Protein AF-A0AA35LH01-F1 (afdb_monomer_lite)

Secondary structure (DSSP, 8-state):
-HHHHHHHHHHHHHHHH-S--EEEEEEEETTEEEEEEES--SEEEEEEETTEEEEEEHHHHHHHHHHHHHHHHHHHHHHHHHHHHHHHHHHHHHHHHH---TTS--TTTTHHHHTTTS--SS-------GGGS-----------

Organism: NCBI:txid74358

pLDDT: mean 72.99, std 21.39, range [31.81, 96.0]

Sequence (144 aa):
MAQYLQLKNIIERLQETGSQELTTQVDLGCNFYVNAEVPDASTIFVALGYGFFVELTLPEALAFIEKKNKLLTELSEALTKDSAKIKANIRMVLEVMMGVPCSKQTDSYWAGIQQGNEESSRKLQPAFPWSAAYGVGSMFTSGA

Radius of gyration: 28.23 Å; chains: 1; bounding box: 53×28×93 Å

Foldseek 3Di:
DVVLVVVLVVLVVDVVVPFAWDWDWDDPDPRDTDTDIDHGPQWDWDDPDPPDTDIDGSVVSVVVSVVVVVVVVVVVVVVVVVVVVVVVVVVVVCCVPVVDDPPDDDDPPVVCVVVPPPDPDDDDDPPDPPVPPDCDDDPDDDDD

InterPro domains:
  IPR003994 Ubiquitously expressed transcript protein UXT [PR01502] (4-16)
  IPR003994 Ubiquitously expressed transcript protein UXT [PR01502] (20-33)
  IPR003994 Ubiquitously expressed transcript protein UXT [PR01502] (60-70)
  IPR003994 Ubiquitously expressed transcript protein UXT [PR01502] (80-91)
  IPR004127 Prefoldin alpha-like [PF02996] (4-97)
  IPR009053 Prefoldin [G3DSA:1.10.287.370] (1-108)

Structure (mmCIF, N/CA/C/O backbone):
data_AF-A0AA35LH01-F1
#
_entry.id   AF-A0AA35LH01-F1
#
loop_
_atom_site.group_PDB
_atom_site.id
_atom_site.type_symbol
_atom_site.label_atom_id
_atom_site.label_alt_id
_atom_site.label_comp_id
_atom_site.label_asym_id
_atom_site.label_entity_id
_atom_site.label_seq_id
_atom_site.pdbx_PDB_ins_code
_atom_site.Cartn_x
_atom_site.Cartn_y
_atom_site.Cartn_z
_atom_site.occupancy
_atom_site.B_iso_or_equiv
_atom_site.auth_seq_id
_atom_site.auth_comp_id
_atom_site.auth_asym_id
_atom_site.auth_atom_id
_atom_site.pdbx_PDB_model_num
ATOM 1 N N . MET A 1 1 ? 2.233 1.726 -4.332 1.00 66.69 1 MET A N 1
ATOM 2 C CA . MET A 1 1 ? 2.709 2.369 -3.084 1.00 66.69 1 MET A CA 1
ATOM 3 C C . MET A 1 1 ? 1.689 3.321 -2.465 1.00 66.69 1 MET A C 1
ATOM 5 O O . MET A 1 1 ? 1.422 3.177 -1.282 1.00 66.69 1 MET A O 1
ATOM 9 N N . ALA A 1 2 ? 1.076 4.241 -3.225 1.00 81.44 2 ALA A N 1
ATOM 10 C CA . ALA A 1 2 ? 0.166 5.263 -2.677 1.00 81.44 2 ALA A CA 1
ATOM 11 C C . ALA A 1 2 ? -1.001 4.715 -1.824 1.00 81.44 2 ALA A C 1
ATOM 13 O O . ALA A 1 2 ? -1.248 5.227 -0.739 1.00 81.44 2 ALA A O 1
ATOM 14 N N . GLN A 1 3 ? -1.651 3.632 -2.261 1.00 85.44 3 GLN A N 1
ATOM 15 C CA . GLN A 1 3 ? -2.786 3.027 -1.543 1.00 85.44 3 GLN A CA 1
ATOM 16 C C . GLN A 1 3 ? -2.409 2.511 -0.142 1.00 85.44 3 GLN A C 1
ATOM 18 O O . GLN A 1 3 ? -3.142 2.718 0.819 1.00 85.44 3 GLN A O 1
ATOM 23 N N . TYR A 1 4 ? -1.231 1.894 0.002 1.00 87.06 4 TYR A N 1
ATOM 24 C CA . TYR A 1 4 ? -0.743 1.406 1.297 1.00 87.06 4 TYR A CA 1
ATOM 25 C C . TYR A 1 4 ? -0.368 2.549 2.253 1.00 87.06 4 TYR A C 1
ATOM 27 O O . TYR A 1 4 ? -0.526 2.412 3.462 1.00 87.06 4 TYR A O 1
ATOM 35 N N . LEU A 1 5 ? 0.101 3.686 1.723 1.00 88.56 5 LEU A N 1
ATOM 36 C CA . LEU A 1 5 ? 0.361 4.892 2.519 1.00 88.56 5 LEU A CA 1
ATOM 37 C C . LEU A 1 5 ? -0.937 5.549 2.992 1.00 88.56 5 LEU A C 1
ATOM 39 O O . LEU A 1 5 ? -1.032 5.953 4.146 1.00 88.56 5 LEU A O 1
ATOM 43 N N . GLN A 1 6 ? -1.947 5.616 2.122 1.00 89.62 6 GLN A N 1
ATOM 44 C CA . GLN A 1 6 ? -3.282 6.082 2.499 1.00 89.62 6 GLN A CA 1
ATOM 45 C C . GLN A 1 6 ? -3.860 5.216 3.619 1.00 89.62 6 GLN A C 1
ATOM 47 O O . GLN A 1 6 ? -4.312 5.754 4.625 1.00 89.62 6 GLN A O 1
ATOM 52 N N . LEU A 1 7 ? -3.767 3.889 3.486 1.00 89.50 7 LEU A N 1
ATOM 53 C CA . LEU A 1 7 ? -4.215 2.954 4.514 1.00 89.50 7 LEU A CA 1
ATOM 54 C C . LEU A 1 7 ? -3.486 3.176 5.847 1.00 89.50 7 LEU A C 1
ATOM 56 O O . LEU A 1 7 ? -4.134 3.250 6.885 1.00 89.50 7 LEU A O 1
ATOM 60 N N . LYS A 1 8 ? -2.159 3.346 5.823 1.00 90.56 8 LYS A N 1
ATOM 61 C CA . LYS A 1 8 ? -1.369 3.638 7.027 1.00 90.56 8 LYS A CA 1
ATOM 62 C C . LYS A 1 8 ? -1.843 4.916 7.729 1.00 90.56 8 LYS A C 1
ATOM 64 O O . LYS A 1 8 ? -2.104 4.878 8.925 1.00 90.56 8 LYS A O 1
ATOM 69 N N . ASN A 1 9 ? -2.028 6.004 6.981 1.00 91.19 9 ASN A N 1
ATOM 70 C CA . ASN A 1 9 ? -2.514 7.271 7.536 1.00 91.19 9 ASN A CA 1
ATOM 71 C C . ASN A 1 9 ? -3.914 7.139 8.154 1.00 91.19 9 ASN A C 1
ATOM 73 O O . ASN A 1 9 ? -4.212 7.788 9.152 1.00 91.19 9 ASN A O 1
ATOM 77 N N . ILE A 1 10 ? -4.790 6.324 7.557 1.00 89.12 10 ILE A N 1
ATOM 78 C CA . ILE A 1 10 ? -6.128 6.063 8.102 1.00 89.12 10 ILE A CA 1
ATOM 79 C C . ILE A 1 10 ? -6.023 5.287 9.420 1.00 89.12 10 ILE A C 1
ATOM 81 O O . ILE A 1 10 ? -6.684 5.656 10.384 1.00 89.12 10 ILE A O 1
ATOM 85 N N . ILE A 1 11 ? -5.170 4.261 9.485 1.00 89.44 11 ILE A N 1
ATOM 86 C CA . ILE A 1 11 ? -4.961 3.450 10.696 1.00 89.44 11 ILE A CA 1
ATOM 87 C C . ILE A 1 11 ? -4.379 4.288 11.839 1.00 89.44 11 ILE A C 1
ATOM 89 O O . ILE A 1 11 ? -4.829 4.157 12.972 1.00 89.44 11 ILE A O 1
ATOM 93 N N . GLU A 1 12 ? -3.406 5.155 11.554 1.00 89.06 12 GLU A N 1
ATOM 94 C CA . GLU A 1 12 ? -2.814 6.054 12.556 1.00 89.06 12 GLU A CA 1
ATOM 95 C C . GLU A 1 12 ? -3.865 7.010 13.131 1.00 89.06 12 GLU A C 1
ATOM 97 O O . GLU A 1 12 ? -4.008 7.111 14.347 1.00 89.06 12 GLU A O 1
ATOM 102 N N . ARG A 1 13 ? -4.692 7.616 12.268 1.00 86.81 13 ARG A N 1
ATOM 103 C CA . ARG A 1 13 ? -5.816 8.458 12.708 1.00 86.81 13 ARG A CA 1
ATOM 104 C C . ARG A 1 13 ? -6.818 7.689 13.560 1.00 86.81 13 ARG A C 1
ATOM 106 O O . ARG A 1 13 ? -7.318 8.230 14.537 1.00 86.81 13 ARG A O 1
ATOM 113 N N . LEU A 1 14 ? -7.090 6.436 13.202 1.00 85.31 14 LEU A N 1
ATOM 114 C CA . LEU A 1 14 ? -8.030 5.588 13.926 1.00 85.31 14 LEU A CA 1
ATOM 115 C C . LEU A 1 14 ? -7.506 5.194 15.316 1.00 85.31 14 LEU A C 1
ATOM 117 O O . LEU A 1 14 ? -8.280 5.122 16.268 1.00 85.31 14 LEU A O 1
ATOM 121 N N . GLN A 1 15 ? -6.190 4.990 15.452 1.00 83.44 15 GLN A N 1
ATOM 122 C CA . GLN A 1 15 ? -5.549 4.792 16.755 1.00 83.44 15 GLN A CA 1
ATOM 123 C C . GLN A 1 15 ? -5.649 6.038 17.642 1.00 83.44 15 GLN A C 1
ATOM 125 O O . GLN A 1 15 ? -5.880 5.905 18.842 1.00 83.44 15 GLN A O 1
ATOM 130 N N . GLU A 1 16 ? -5.494 7.235 17.069 1.00 81.00 16 GLU A N 1
ATOM 131 C CA . GLU A 1 16 ? -5.564 8.507 17.801 1.00 81.00 16 GLU A CA 1
ATOM 132 C C . GLU A 1 16 ? -6.979 8.836 18.295 1.00 81.00 16 GLU A C 1
ATOM 134 O O . GLU A 1 16 ? -7.139 9.348 19.402 1.00 81.00 16 GLU A O 1
ATOM 139 N N . THR A 1 17 ? -8.011 8.534 17.501 1.00 72.62 17 THR A N 1
ATOM 140 C CA . THR A 1 17 ? -9.413 8.805 17.863 1.00 72.62 17 THR A CA 1
ATOM 141 C C . THR A 1 17 ? -9.980 7.832 18.898 1.00 72.62 17 THR A C 1
ATOM 143 O O . THR A 1 17 ? -10.999 8.131 19.517 1.00 72.62 17 THR A O 1
ATOM 146 N N . GLY A 1 18 ? -9.315 6.696 19.132 1.00 64.81 18 GLY A N 1
ATOM 147 C CA . GLY A 1 18 ? -9.802 5.644 20.023 1.00 64.81 18 GLY A CA 1
ATOM 148 C C . GLY A 1 18 ? -11.023 4.900 19.467 1.00 64.81 18 GLY A C 1
ATOM 149 O O . GLY A 1 18 ? -11.640 5.313 18.489 1.00 64.81 18 GLY A O 1
ATOM 150 N N . SER A 1 19 ? -11.358 3.768 20.097 1.00 61.88 19 SER A N 1
ATOM 151 C CA . SER A 1 19 ? -12.478 2.875 19.744 1.00 61.88 19 SER A CA 1
ATOM 152 C C . SER A 1 19 ? -13.847 3.500 20.067 1.00 61.88 19 SER A C 1
ATOM 154 O O . SER A 1 19 ? -14.575 3.020 20.937 1.00 61.88 19 SER A O 1
ATOM 156 N N . GLN A 1 20 ? -14.182 4.610 19.418 1.00 65.25 20 GLN A N 1
ATOM 157 C CA . GLN A 1 20 ? -15.506 5.226 19.475 1.00 65.25 20 GLN A CA 1
ATOM 158 C C . GLN A 1 20 ? -16.259 5.015 18.165 1.00 65.25 20 GLN A C 1
ATOM 160 O O . GLN A 1 20 ? -15.653 4.814 17.113 1.00 65.25 20 GLN A O 1
ATOM 165 N N . GLU A 1 21 ? -17.587 5.065 18.266 1.00 72.12 21 GLU A N 1
ATOM 166 C CA . GLU A 1 21 ? -18.516 4.947 17.144 1.00 72.12 21 GLU A CA 1
ATOM 167 C C . GLU A 1 21 ? -18.105 5.899 16.011 1.00 72.12 21 GLU A C 1
ATOM 169 O O . GLU A 1 21 ? -18.053 7.122 16.174 1.00 72.12 21 GLU A O 1
ATOM 174 N N . LEU A 1 22 ? -17.770 5.327 14.854 1.00 79.00 22 LEU A N 1
ATOM 175 C CA . LEU A 1 22 ? -17.261 6.067 13.707 1.00 79.00 22 LEU A CA 1
ATOM 176 C C . LEU A 1 22 ? -18.366 6.181 12.658 1.00 79.00 22 LEU A C 1
ATOM 178 O O . LEU A 1 22 ? -18.761 5.196 12.034 1.00 79.00 22 LEU A O 1
ATOM 182 N N . THR A 1 23 ? -18.843 7.400 12.422 1.00 83.06 23 THR A N 1
ATOM 183 C CA . THR A 1 23 ? -19.740 7.683 11.296 1.00 83.06 23 THR A CA 1
ATOM 184 C C . THR A 1 23 ? -18.902 7.982 10.055 1.00 83.06 23 THR A C 1
ATOM 186 O O . THR A 1 23 ? -18.080 8.898 10.036 1.00 83.06 23 THR A O 1
ATOM 189 N N . THR A 1 24 ? -19.062 7.170 9.013 1.00 85.62 24 THR A N 1
ATOM 190 C CA . THR A 1 24 ? -18.296 7.280 7.767 1.00 85.62 24 THR A CA 1
ATOM 191 C C . THR A 1 24 ? -19.206 7.243 6.562 1.00 85.62 24 THR A C 1
ATOM 193 O O . THR A 1 24 ? -20.202 6.531 6.527 1.00 85.62 24 THR A O 1
ATOM 196 N N . GLN A 1 25 ? -18.830 7.991 5.533 1.00 88.44 25 GLN A N 1
ATOM 197 C CA . GLN A 1 25 ? -19.504 7.936 4.252 1.00 88.44 25 GLN A CA 1
ATOM 198 C C . GLN A 1 25 ? -18.738 6.988 3.323 1.00 88.44 25 GLN A C 1
ATOM 200 O O . GLN A 1 25 ? -17.584 7.243 2.980 1.00 88.44 25 GLN A O 1
ATOM 205 N N . VAL A 1 26 ? -19.379 5.889 2.930 1.00 89.12 26 VAL A N 1
ATOM 206 C CA . VAL A 1 26 ? -18.795 4.835 2.093 1.00 89.12 26 VAL A CA 1
ATOM 207 C C . VAL A 1 26 ? -19.348 4.942 0.675 1.00 89.12 26 VAL A C 1
ATOM 209 O O . VAL A 1 26 ? -20.556 5.070 0.484 1.00 89.12 26 VAL A O 1
ATOM 212 N N . ASP A 1 27 ? -18.464 4.891 -0.320 1.00 92.75 27 ASP A N 1
ATOM 213 C CA . ASP A 1 27 ? -18.836 4.837 -1.737 1.00 92.75 27 ASP A CA 1
ATOM 214 C C . ASP A 1 27 ? -19.168 3.392 -2.136 1.00 92.75 27 ASP A C 1
ATOM 216 O O . ASP A 1 27 ? -18.341 2.492 -1.972 1.00 92.75 27 ASP A O 1
ATOM 220 N N . LEU A 1 28 ? -20.374 3.165 -2.656 1.00 91.94 28 LEU A N 1
ATOM 221 C CA . LEU A 1 28 ? -20.819 1.866 -3.170 1.00 91.94 28 LEU A CA 1
ATOM 222 C C . LEU A 1 28 ? -20.590 1.720 -4.686 1.00 91.94 28 LEU A C 1
ATOM 224 O O . LEU A 1 28 ? -20.811 0.638 -5.231 1.00 91.94 28 LEU A O 1
ATOM 228 N N . GLY A 1 29 ? -20.146 2.780 -5.368 1.00 91.25 29 GLY A N 1
ATOM 229 C CA . GLY A 1 29 ? -19.872 2.817 -6.805 1.00 91.25 29 GLY A CA 1
ATOM 230 C C . GLY A 1 29 ? -20.594 3.960 -7.522 1.00 91.25 29 GLY A C 1
ATOM 231 O O . GLY A 1 29 ? -21.597 4.476 -7.047 1.00 91.25 29 GLY A O 1
ATOM 232 N N . CYS A 1 30 ? -20.094 4.358 -8.699 1.00 89.50 30 CYS A N 1
ATOM 233 C CA . CYS A 1 30 ? -20.672 5.440 -9.516 1.00 89.50 30 CYS A CA 1
ATOM 234 C C . CYS A 1 30 ? -20.942 6.749 -8.738 1.00 89.50 30 CYS A C 1
ATOM 236 O O . CYS A 1 30 ? -21.954 7.404 -8.985 1.00 89.50 30 CYS A O 1
ATOM 238 N N . ASN A 1 31 ? -20.051 7.129 -7.809 1.00 90.12 31 ASN A N 1
ATOM 239 C CA . ASN A 1 31 ? -20.224 8.285 -6.917 1.00 90.12 31 ASN A CA 1
ATOM 240 C C . ASN A 1 31 ? -21.498 8.200 -6.050 1.00 90.12 31 ASN A C 1
ATOM 242 O O . ASN A 1 31 ? -22.126 9.219 -5.753 1.00 90.12 31 ASN A O 1
ATOM 246 N N . PHE A 1 32 ? -21.894 6.989 -5.651 1.00 96.00 32 PHE A N 1
ATOM 247 C CA . PHE A 1 32 ? -23.033 6.747 -4.777 1.00 96.00 32 PHE A CA 1
ATOM 248 C C . PHE A 1 32 ? -22.557 6.507 -3.350 1.00 96.00 32 PHE A C 1
ATOM 250 O O . PHE A 1 32 ? -21.945 5.488 -3.039 1.00 96.00 32 PHE A O 1
ATOM 257 N N . TYR A 1 33 ? -22.881 7.444 -2.468 1.00 93.81 33 TYR A N 1
ATOM 258 C CA . TYR A 1 33 ? -22.361 7.467 -1.111 1.00 93.81 33 TYR A CA 1
ATOM 259 C C . TYR A 1 33 ? -23.443 7.132 -0.082 1.00 93.81 33 TYR A C 1
ATOM 261 O O . TYR A 1 33 ? -24.518 7.733 -0.089 1.00 93.81 33 TYR A O 1
ATOM 269 N N . VAL A 1 34 ? -23.139 6.226 0.846 1.00 92.38 34 VAL A N 1
ATOM 270 C CA . VAL A 1 34 ? -24.019 5.833 1.955 1.00 92.38 34 VAL A CA 1
ATOM 271 C C . VAL A 1 34 ? -23.346 6.145 3.282 1.00 92.38 34 VAL A C 1
ATOM 273 O O . VAL A 1 34 ? -22.152 5.912 3.449 1.00 92.38 34 VAL A O 1
ATOM 276 N N . ASN A 1 35 ? -24.115 6.682 4.228 1.00 92.00 35 ASN A N 1
ATOM 277 C CA . ASN A 1 35 ? -23.628 6.892 5.583 1.00 92.00 35 ASN A CA 1
ATOM 278 C C . ASN A 1 35 ? -23.693 5.569 6.353 1.00 92.00 35 ASN A C 1
ATOM 280 O O . ASN A 1 35 ? -24.751 4.946 6.430 1.00 92.00 35 ASN A O 1
ATOM 284 N N . ALA A 1 36 ? -22.562 5.153 6.897 1.00 88.88 36 ALA A N 1
ATOM 285 C CA . ALA A 1 36 ? -22.393 3.946 7.678 1.00 88.88 36 ALA A CA 1
ATOM 286 C C . ALA A 1 36 ? -21.904 4.319 9.076 1.00 88.88 36 ALA A C 1
ATOM 288 O O . ALA A 1 36 ? -21.020 5.160 9.242 1.00 88.88 36 ALA A O 1
ATOM 289 N N . GLU A 1 37 ? -22.481 3.677 10.079 1.00 87.56 37 G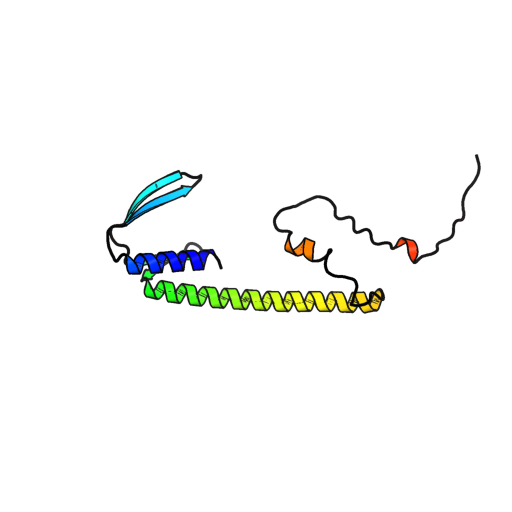LU A N 1
ATOM 290 C CA . GLU A 1 37 ? -22.078 3.810 11.471 1.00 87.56 37 GLU A CA 1
ATOM 291 C C . GLU A 1 37 ? -21.324 2.544 11.872 1.00 87.56 37 GLU A C 1
ATOM 293 O O . GLU A 1 37 ? -21.828 1.431 11.706 1.00 87.56 37 GLU A O 1
ATOM 298 N N . VAL A 1 38 ? -20.085 2.710 12.328 1.00 84.25 38 VAL A N 1
ATOM 299 C CA . VAL A 1 38 ? -19.208 1.614 12.735 1.00 84.25 38 VAL A CA 1
ATOM 300 C C . VAL A 1 38 ? -19.144 1.605 14.264 1.00 84.25 38 VAL A C 1
ATOM 302 O O . VAL A 1 38 ? -18.567 2.530 14.834 1.00 84.25 38 VAL A O 1
ATOM 305 N N . PRO A 1 39 ? -19.726 0.594 14.934 1.00 78.81 39 PRO A N 1
ATOM 306 C CA . PRO A 1 39 ? -19.829 0.564 16.393 1.00 78.81 39 PRO A CA 1
ATOM 307 C C . PRO A 1 39 ? -18.500 0.258 17.099 1.00 78.81 39 PRO A C 1
ATOM 309 O O . PRO A 1 39 ? -18.286 0.710 18.219 1.00 78.81 39 PRO A O 1
ATOM 312 N N . ASP A 1 40 ? -17.600 -0.490 16.455 1.00 80.12 40 ASP A N 1
ATOM 313 C CA . ASP A 1 40 ? -16.262 -0.792 16.967 1.00 80.12 40 ASP A CA 1
ATOM 314 C C . ASP A 1 40 ? -15.247 -0.751 15.819 1.00 80.12 40 ASP A C 1
ATOM 316 O O . ASP A 1 40 ? -15.435 -1.389 14.782 1.00 80.12 40 ASP A O 1
ATOM 320 N N . ALA A 1 41 ? -14.183 0.028 16.007 1.00 82.25 41 ALA A N 1
ATOM 321 C CA . ALA A 1 41 ? -13.118 0.242 15.032 1.00 82.25 41 ALA A CA 1
ATOM 322 C C . ALA A 1 41 ? -11.775 -0.382 15.469 1.00 82.25 41 ALA A C 1
ATOM 324 O O . AL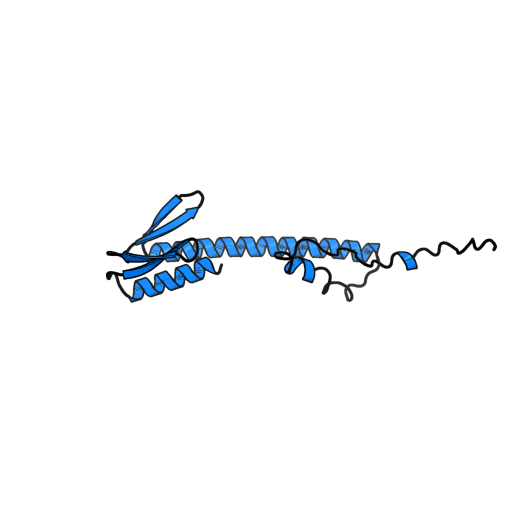A A 1 41 ? -10.713 -0.027 14.953 1.00 82.25 41 ALA A O 1
ATOM 325 N N . SER A 1 42 ? -11.809 -1.304 16.436 1.00 82.44 42 SER A N 1
ATOM 326 C CA . SER A 1 42 ? -10.625 -1.971 16.991 1.00 82.44 42 SER A CA 1
ATOM 327 C C . SER A 1 42 ? -9.944 -2.939 16.014 1.00 82.44 42 SER A C 1
ATOM 329 O O . SER A 1 42 ? -8.729 -3.157 16.100 1.00 82.44 42 SER A O 1
ATOM 331 N N . THR A 1 43 ? -10.700 -3.511 15.072 1.00 87.25 43 THR A N 1
ATOM 332 C CA . THR A 1 43 ? -10.195 -4.412 14.028 1.00 87.25 43 THR A CA 1
ATOM 333 C C . THR A 1 43 ? -10.539 -3.896 12.637 1.00 87.25 43 THR A C 1
ATOM 335 O O . THR A 1 43 ? -11.505 -3.163 12.430 1.00 87.25 43 THR A O 1
ATOM 338 N N . ILE A 1 44 ? -9.706 -4.256 11.660 1.00 89.25 44 ILE A N 1
ATOM 339 C CA . ILE A 1 44 ? -9.914 -3.909 10.255 1.00 89.25 44 ILE A CA 1
ATOM 340 C C . ILE A 1 44 ? -9.801 -5.147 9.373 1.00 89.25 44 ILE A C 1
ATOM 342 O O . ILE A 1 44 ? -9.017 -6.060 9.638 1.00 89.25 44 ILE A O 1
ATOM 346 N N . PHE A 1 45 ? -10.539 -5.139 8.267 1.00 90.25 45 PHE A N 1
ATOM 347 C CA . PHE A 1 45 ? -10.433 -6.167 7.240 1.00 90.25 45 PHE A CA 1
ATOM 348 C C . PHE A 1 45 ? -9.458 -5.728 6.154 1.00 90.25 45 PHE A C 1
ATOM 350 O O . PHE A 1 45 ? -9.688 -4.749 5.444 1.00 90.25 45 PHE A O 1
ATOM 357 N N . VAL A 1 46 ? -8.369 -6.478 5.995 1.00 89.50 46 VAL A N 1
ATOM 358 C CA . VAL A 1 46 ? -7.375 -6.236 4.946 1.00 89.50 46 VAL A CA 1
ATOM 359 C C . VAL A 1 46 ? -7.496 -7.309 3.872 1.00 89.50 46 VAL A C 1
ATOM 361 O O . VAL A 1 46 ? -7.420 -8.508 4.145 1.00 89.50 46 VAL A O 1
ATOM 364 N N . ALA A 1 47 ? -7.656 -6.875 2.622 1.00 89.81 47 ALA A N 1
ATOM 365 C CA . ALA A 1 47 ? -7.647 -7.768 1.471 1.00 89.81 47 ALA A CA 1
ATOM 366 C C . ALA A 1 47 ? -6.234 -8.334 1.244 1.00 89.81 47 ALA A C 1
ATOM 368 O O . ALA A 1 47 ? -5.293 -7.595 0.943 1.00 89.81 47 ALA A O 1
ATOM 369 N N . LEU A 1 48 ? -6.076 -9.656 1.353 1.00 85.25 48 LEU A N 1
ATOM 370 C CA . LEU A 1 48 ? -4.807 -10.331 1.058 1.00 85.25 48 LEU A CA 1
ATOM 371 C C . LEU A 1 48 ? -4.603 -10.551 -0.447 1.00 85.25 48 LEU A C 1
ATOM 373 O O . LEU A 1 48 ? -3.459 -10.556 -0.917 1.00 85.25 48 LEU A O 1
ATOM 377 N N . GLY A 1 49 ? -5.710 -10.728 -1.173 1.00 83.62 49 GLY A N 1
ATOM 378 C CA . GLY A 1 49 ? -5.766 -11.091 -2.589 1.00 83.62 49 GLY A CA 1
ATOM 379 C C . GLY A 1 49 ? -6.660 -12.311 -2.828 1.00 83.62 49 GLY A C 1
ATOM 380 O O . GLY A 1 49 ? -7.056 -12.988 -1.884 1.00 83.62 49 GLY A O 1
ATOM 381 N N . TYR A 1 50 ? -6.994 -12.583 -4.093 1.00 86.31 50 TYR A N 1
ATOM 382 C CA . TYR A 1 50 ? -7.815 -13.739 -4.503 1.00 86.31 50 TYR A CA 1
ATOM 383 C C . TYR A 1 50 ? -9.183 -13.852 -3.800 1.00 86.31 50 TYR A C 1
ATOM 385 O O . TYR A 1 50 ? -9.708 -14.947 -3.636 1.00 86.31 50 TYR A O 1
ATOM 393 N N . GLY A 1 51 ? -9.762 -12.722 -3.380 1.00 90.00 51 GLY A N 1
ATOM 394 C CA . GLY A 1 51 ? -11.046 -12.691 -2.671 1.00 90.00 51 GLY A CA 1
ATOM 395 C C . GLY A 1 51 ? -10.969 -13.034 -1.181 1.00 90.00 51 GLY A C 1
ATOM 396 O O . GLY A 1 51 ? -12.010 -13.161 -0.545 1.00 90.00 51 GLY A O 1
ATOM 397 N N . PHE A 1 52 ? -9.767 -13.162 -0.610 1.00 92.12 52 PHE A N 1
ATOM 398 C CA . PHE A 1 52 ? -9.589 -13.391 0.822 1.00 92.12 52 PHE A CA 1
ATOM 399 C C . PHE A 1 52 ? -9.352 -12.089 1.581 1.00 92.12 52 PHE A C 1
ATOM 401 O O . PHE A 1 52 ? -8.515 -11.259 1.201 1.00 92.12 52 PHE A O 1
ATOM 408 N N . PHE A 1 53 ? -10.056 -11.969 2.701 1.00 92.56 53 PHE A N 1
ATOM 409 C CA . PHE A 1 53 ? -9.937 -10.882 3.659 1.00 92.56 53 PHE A CA 1
ATOM 410 C C . PHE A 1 53 ? -9.527 -11.468 5.003 1.00 92.56 53 PHE A C 1
ATOM 412 O O . PHE A 1 53 ? -10.024 -12.523 5.396 1.00 92.56 53 PHE A O 1
ATOM 419 N N . VAL A 1 54 ? -8.609 -10.796 5.687 1.00 90.62 54 VAL A N 1
ATOM 420 C CA . VAL A 1 54 ? -8.199 -11.166 7.041 1.00 90.62 54 VAL A CA 1
ATOM 421 C C . VAL A 1 54 ? -8.533 -10.026 7.977 1.00 90.62 54 VAL A C 1
ATOM 423 O O . VAL A 1 54 ? -8.255 -8.864 7.676 1.00 90.62 54 VAL A O 1
ATOM 426 N N . GLU A 1 55 ? -9.145 -10.388 9.095 1.00 91.50 55 GLU A N 1
ATOM 427 C CA . GLU A 1 55 ? -9.354 -9.500 10.223 1.00 91.50 55 GLU A CA 1
ATOM 428 C C . GLU A 1 55 ? -8.034 -9.350 10.981 1.00 91.50 55 GLU A C 1
ATOM 430 O O . GLU A 1 55 ? -7.441 -10.340 11.411 1.00 91.50 55 GLU A O 1
ATOM 435 N N . LEU A 1 56 ? -7.544 -8.119 11.085 1.00 89.88 56 LEU A N 1
ATOM 436 C CA . LEU A 1 56 ? -6.310 -7.783 11.785 1.00 89.88 56 LEU A CA 1
ATOM 437 C C . LEU A 1 56 ? -6.572 -6.667 12.785 1.00 89.88 56 LEU A C 1
ATOM 439 O O . LEU A 1 56 ? -7.390 -5.772 12.553 1.00 89.88 56 LEU A O 1
ATOM 443 N N . THR A 1 57 ? -5.808 -6.676 13.870 1.00 91.62 57 THR A N 1
ATOM 444 C CA . THR A 1 57 ? -5.749 -5.531 14.778 1.00 91.62 57 THR A CA 1
ATOM 445 C C . THR A 1 57 ? -4.947 -4.384 14.149 1.00 91.62 57 THR A C 1
ATOM 447 O O . THR A 1 57 ? -4.099 -4.592 13.275 1.00 91.62 57 THR A O 1
ATOM 450 N N . LEU A 1 58 ? -5.175 -3.150 14.611 1.00 88.00 58 LEU A N 1
ATOM 451 C CA . LEU A 1 58 ? -4.454 -1.959 14.135 1.00 88.00 58 LEU A CA 1
ATOM 452 C C . LEU A 1 58 ? -2.911 -2.112 14.120 1.00 88.00 58 LEU A C 1
ATOM 454 O O . LEU A 1 58 ? -2.302 -1.792 13.095 1.00 88.00 58 LEU A O 1
ATOM 458 N N . PRO A 1 59 ? -2.238 -2.617 15.180 1.00 88.81 59 PRO A N 1
ATOM 459 C CA . PRO A 1 59 ? -0.781 -2.789 15.156 1.00 88.81 59 PRO A CA 1
ATOM 460 C C . PRO A 1 59 ? -0.314 -3.895 14.195 1.00 88.81 59 PRO A C 1
ATOM 462 O O . PRO A 1 59 ? 0.728 -3.756 13.551 1.00 88.81 59 PRO A O 1
ATOM 465 N N . GLU A 1 60 ? -1.076 -4.980 14.048 1.00 90.19 60 GLU A N 1
ATOM 466 C CA . GLU A 1 60 ? -0.750 -6.055 13.103 1.00 90.19 60 GLU A CA 1
ATOM 467 C C . GLU A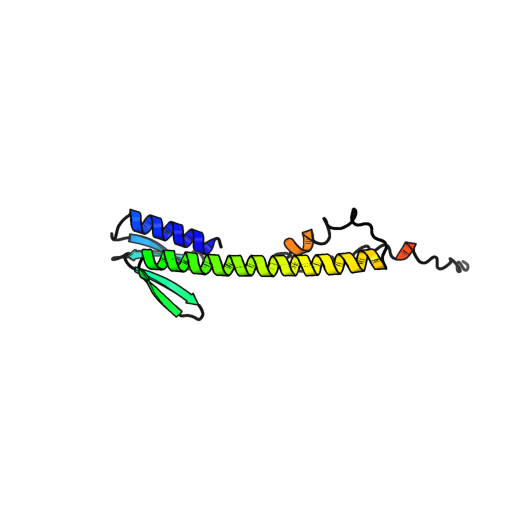 1 60 ? -0.874 -5.587 11.652 1.00 90.19 60 GLU A C 1
ATOM 469 O O . GLU A 1 60 ? -0.040 -5.929 10.807 1.00 90.19 60 GLU A O 1
ATOM 474 N N . ALA A 1 61 ? -1.871 -4.751 11.364 1.00 90.81 61 ALA A N 1
ATOM 475 C CA . ALA A 1 61 ? -2.054 -4.149 10.054 1.00 90.81 61 ALA A CA 1
ATOM 476 C C . ALA A 1 61 ? -0.874 -3.247 9.656 1.00 90.81 61 ALA A C 1
ATOM 478 O O . ALA A 1 61 ? -0.421 -3.309 8.510 1.00 90.81 61 ALA A O 1
ATOM 479 N N . LEU A 1 62 ? -0.311 -2.471 10.591 1.00 90.12 62 LEU A N 1
ATOM 480 C CA . LEU A 1 62 ? 0.899 -1.676 10.340 1.00 90.12 62 LEU A CA 1
ATOM 481 C C . LEU A 1 62 ? 2.081 -2.570 9.938 1.00 90.12 62 LEU A C 1
ATOM 483 O O . LEU A 1 62 ? 2.739 -2.316 8.925 1.00 90.12 62 LEU A O 1
ATOM 487 N N . ALA A 1 63 ? 2.294 -3.675 10.657 1.00 91.38 63 ALA A N 1
ATOM 488 C CA . ALA A 1 63 ? 3.338 -4.642 10.320 1.00 91.38 63 ALA A CA 1
ATOM 489 C C . ALA A 1 63 ? 3.099 -5.314 8.953 1.00 91.38 63 ALA A C 1
ATOM 491 O O . ALA A 1 63 ? 4.048 -5.580 8.207 1.00 91.38 63 ALA A O 1
ATOM 492 N N . PHE A 1 64 ? 1.841 -5.583 8.593 1.00 91.00 64 PHE A N 1
ATOM 493 C CA . PHE A 1 64 ? 1.478 -6.131 7.286 1.00 91.00 64 PHE A CA 1
ATOM 494 C C . PHE A 1 64 ? 1.795 -5.158 6.141 1.00 91.00 64 PHE A C 1
ATOM 496 O O . PHE A 1 64 ? 2.388 -5.559 5.134 1.00 91.00 64 PHE A O 1
ATOM 503 N N . ILE A 1 65 ? 1.460 -3.876 6.309 1.00 90.94 65 ILE A N 1
ATOM 504 C CA . ILE A 1 65 ? 1.733 -2.819 5.328 1.00 90.94 65 ILE A CA 1
ATOM 505 C C . ILE A 1 65 ? 3.236 -2.676 5.086 1.00 90.94 65 ILE A C 1
ATOM 507 O O . ILE A 1 65 ? 3.672 -2.597 3.936 1.00 90.94 65 ILE A O 1
ATOM 511 N N . GLU A 1 66 ? 4.047 -2.692 6.145 1.00 91.12 66 GLU A N 1
ATOM 512 C CA . GLU A 1 66 ? 5.503 -2.613 6.014 1.00 91.12 66 GLU A CA 1
ATOM 513 C C . GLU A 1 66 ? 6.082 -3.793 5.234 1.00 91.12 66 GLU A C 1
ATOM 515 O O . GLU A 1 66 ? 6.909 -3.594 4.342 1.00 91.12 66 GLU A O 1
ATOM 520 N N . LYS A 1 67 ? 5.625 -5.019 5.520 1.00 91.62 67 LYS A N 1
ATOM 521 C CA . LYS A 1 67 ? 6.045 -6.218 4.779 1.00 91.62 67 LYS A CA 1
ATOM 522 C C . LYS A 1 67 ? 5.688 -6.108 3.297 1.00 91.62 67 LYS A C 1
ATOM 524 O O . LYS A 1 67 ? 6.540 -6.355 2.447 1.00 91.62 67 LYS A O 1
ATOM 529 N N . LYS A 1 68 ? 4.455 -5.700 2.974 1.00 90.00 68 LYS A N 1
ATOM 530 C CA . LYS A 1 68 ? 4.009 -5.517 1.583 1.00 90.00 68 LYS A CA 1
ATOM 531 C C . LYS A 1 68 ? 4.817 -4.436 0.866 1.00 90.00 68 LYS A C 1
ATOM 533 O O . LYS A 1 68 ? 5.256 -4.671 -0.255 1.00 90.00 68 LYS A O 1
ATOM 538 N N . ASN A 1 69 ? 5.071 -3.296 1.506 1.00 90.88 69 ASN A N 1
ATOM 539 C CA . ASN A 1 69 ? 5.875 -2.227 0.912 1.00 90.88 69 ASN A CA 1
ATOM 540 C C . ASN A 1 69 ? 7.314 -2.670 0.631 1.00 90.88 69 ASN A C 1
ATOM 542 O O . ASN A 1 69 ? 7.810 -2.394 -0.455 1.00 90.88 69 ASN A O 1
ATOM 546 N N . LYS A 1 70 ? 7.969 -3.386 1.554 1.00 92.00 70 LYS A N 1
ATOM 547 C CA . LYS A 1 70 ? 9.327 -3.914 1.330 1.00 92.00 70 LYS A CA 1
ATOM 548 C C . LYS A 1 70 ? 9.378 -4.818 0.099 1.00 92.00 70 LYS A C 1
ATOM 550 O O . LYS A 1 70 ? 10.164 -4.558 -0.804 1.00 92.00 70 LYS A O 1
ATOM 555 N N . LEU A 1 71 ? 8.457 -5.781 0.009 1.00 91.25 71 LEU A N 1
ATOM 556 C CA . LEU A 1 71 ? 8.359 -6.681 -1.144 1.00 91.25 71 LEU A CA 1
ATOM 557 C C . LEU A 1 71 ? 8.128 -5.924 -2.458 1.00 91.25 71 LEU A C 1
ATOM 559 O O . LEU A 1 71 ? 8.798 -6.191 -3.452 1.00 91.25 71 LEU A O 1
ATOM 563 N N . LEU A 1 72 ? 7.194 -4.967 -2.484 1.00 89.31 72 LEU A N 1
ATOM 564 C CA . LEU A 1 72 ? 6.929 -4.190 -3.697 1.00 89.31 72 LEU A CA 1
ATOM 565 C C . LEU A 1 72 ? 8.138 -3.327 -4.102 1.00 89.31 72 LEU A C 1
ATOM 567 O O . LEU A 1 72 ? 8.390 -3.167 -5.296 1.00 89.31 72 LEU A O 1
ATOM 571 N N . THR A 1 73 ? 8.886 -2.781 -3.140 1.00 91.25 73 THR A N 1
ATOM 572 C CA . THR A 1 73 ? 10.092 -1.984 -3.411 1.00 91.25 73 THR A CA 1
ATOM 573 C C . THR A 1 73 ? 11.203 -2.856 -3.983 1.00 91.25 73 THR A C 1
ATOM 575 O O . THR A 1 73 ? 11.769 -2.508 -5.015 1.00 91.25 73 THR A O 1
ATOM 578 N N . GLU A 1 74 ? 11.461 -4.022 -3.390 1.00 93.50 74 GLU A N 1
ATOM 579 C CA . GLU A 1 74 ? 12.457 -4.979 -3.886 1.00 93.50 74 GLU A CA 1
ATOM 580 C C . GLU A 1 74 ? 12.152 -5.426 -5.323 1.00 93.50 74 GLU A C 1
ATOM 582 O O . GLU A 1 74 ? 13.039 -5.428 -6.180 1.00 93.50 74 GLU A O 1
ATOM 587 N N . LEU A 1 75 ? 10.885 -5.735 -5.619 1.00 91.75 75 LEU A N 1
ATOM 588 C CA . LEU A 1 75 ? 10.446 -6.083 -6.972 1.00 91.75 75 LEU A CA 1
ATOM 589 C C . LEU A 1 75 ? 10.642 -4.919 -7.950 1.00 91.75 75 LEU A C 1
ATOM 591 O O . LEU A 1 75 ? 11.146 -5.116 -9.056 1.00 91.75 75 LEU A O 1
ATOM 595 N N . SER A 1 76 ? 10.286 -3.700 -7.541 1.00 91.56 76 SER A N 1
ATOM 596 C CA . SER A 1 76 ? 10.485 -2.495 -8.350 1.00 91.56 76 SER A CA 1
ATOM 597 C C . SER A 1 76 ? 11.966 -2.262 -8.662 1.00 91.56 76 SER A C 1
ATOM 599 O O . SER A 1 76 ? 12.328 -1.970 -9.803 1.00 91.56 76 SER A O 1
ATOM 601 N N . GLU A 1 77 ? 12.849 -2.420 -7.677 1.00 92.44 77 GLU A N 1
ATOM 602 C CA . GLU A 1 77 ? 14.293 -2.283 -7.862 1.00 92.44 77 GLU A CA 1
ATOM 603 C C . GLU A 1 77 ? 14.872 -3.363 -8.777 1.00 92.44 77 GLU A C 1
ATOM 605 O O . GLU A 1 77 ? 15.705 -3.054 -9.632 1.00 92.44 77 GLU A O 1
ATOM 610 N N . ALA A 1 78 ? 14.438 -4.616 -8.627 1.00 92.88 78 ALA A N 1
ATOM 611 C CA . ALA A 1 78 ? 14.865 -5.716 -9.487 1.00 92.88 78 ALA A CA 1
ATOM 612 C C . ALA A 1 78 ? 14.498 -5.442 -10.954 1.00 92.88 78 ALA A C 1
ATOM 614 O O . ALA A 1 78 ? 15.371 -5.453 -11.824 1.00 92.88 78 ALA A O 1
ATOM 615 N N . LEU A 1 79 ? 13.240 -5.072 -11.213 1.00 90.25 79 LEU A N 1
ATOM 616 C CA . LEU A 1 79 ? 12.763 -4.731 -12.556 1.00 90.25 79 LEU A CA 1
ATOM 617 C C . LEU A 1 79 ? 13.464 -3.495 -13.130 1.00 90.25 79 LEU A C 1
ATOM 619 O O . LEU A 1 79 ? 13.761 -3.445 -14.325 1.00 90.25 79 LEU A O 1
ATOM 623 N N . THR A 1 80 ? 13.780 -2.511 -12.288 1.00 90.69 80 THR A N 1
ATOM 624 C CA . THR A 1 80 ? 14.534 -1.320 -12.704 1.00 90.69 80 THR A CA 1
ATOM 625 C C . THR A 1 80 ? 15.958 -1.689 -13.120 1.00 90.69 80 THR A C 1
ATOM 627 O O . THR A 1 80 ? 16.441 -1.217 -14.152 1.00 90.69 80 THR A O 1
ATOM 630 N N . LYS A 1 81 ? 16.628 -2.575 -12.370 1.00 92.31 81 LYS A N 1
ATOM 631 C CA . LYS A 1 81 ? 17.968 -3.083 -12.710 1.00 92.31 81 LYS A CA 1
ATOM 632 C C . LYS A 1 81 ? 17.946 -3.863 -14.020 1.00 92.31 81 LYS A C 1
ATOM 634 O O . LYS A 1 81 ? 18.816 -3.650 -14.860 1.00 92.31 81 LYS A O 1
ATOM 639 N N . ASP A 1 82 ? 16.958 -4.727 -14.221 1.00 92.25 82 ASP A N 1
ATOM 640 C CA . ASP A 1 82 ? 16.852 -5.514 -15.451 1.00 92.25 82 ASP A CA 1
ATOM 641 C C . ASP A 1 82 ? 16.527 -4.637 -16.663 1.00 92.25 82 ASP A C 1
ATOM 643 O O . ASP A 1 82 ? 17.156 -4.778 -17.712 1.00 92.25 82 ASP A O 1
ATOM 647 N N . SER A 1 83 ? 15.665 -3.634 -16.492 1.00 89.31 83 SER A N 1
ATOM 648 C CA . SER A 1 83 ? 15.405 -2.619 -17.518 1.00 89.31 83 SER A CA 1
ATOM 649 C C . SER A 1 83 ? 16.672 -1.838 -17.881 1.00 89.31 83 SER A C 1
ATOM 651 O O . SER A 1 83 ? 16.962 -1.631 -19.060 1.00 89.31 83 SER A O 1
ATOM 653 N N . ALA A 1 84 ? 17.473 -1.443 -16.886 1.00 87.38 84 ALA A N 1
ATOM 654 C CA . ALA A 1 84 ? 18.736 -0.745 -17.112 1.00 87.38 84 ALA A CA 1
ATOM 655 C C . ALA A 1 84 ? 19.762 -1.624 -17.849 1.00 87.38 84 ALA A C 1
ATOM 657 O O . ALA A 1 84 ? 20.427 -1.138 -18.765 1.00 87.38 84 ALA A O 1
ATOM 658 N N . LYS A 1 85 ? 19.853 -2.919 -17.512 1.00 91.44 85 LYS A N 1
ATOM 659 C CA . LYS A 1 85 ? 20.708 -3.889 -18.223 1.00 91.44 85 LYS A CA 1
ATOM 660 C C . LYS A 1 85 ? 20.284 -4.051 -19.678 1.00 91.44 85 LYS A C 1
ATOM 662 O O . LYS A 1 85 ? 21.126 -3.969 -20.565 1.00 91.44 85 LYS A O 1
ATOM 667 N N . ILE A 1 86 ? 18.991 -4.241 -19.941 1.00 90.25 86 ILE A N 1
ATOM 668 C CA . ILE A 1 86 ? 18.466 -4.376 -21.307 1.00 90.25 86 ILE A CA 1
ATOM 669 C C . ILE A 1 86 ? 18.761 -3.102 -22.105 1.00 90.25 86 ILE A C 1
ATOM 671 O O . ILE A 1 86 ? 19.276 -3.176 -23.221 1.00 90.25 86 ILE A O 1
ATOM 675 N N . LYS A 1 87 ? 18.521 -1.927 -21.510 1.00 85.62 87 LYS A N 1
ATOM 676 C CA . LYS A 1 87 ? 18.821 -0.630 -22.127 1.00 85.62 87 LYS A CA 1
ATOM 677 C C . LYS A 1 87 ? 20.310 -0.483 -22.454 1.00 85.62 87 LYS A C 1
ATOM 679 O O . LYS A 1 87 ? 20.644 -0.016 -23.541 1.00 85.62 87 LYS A O 1
ATOM 684 N N . ALA A 1 88 ? 21.195 -0.899 -21.550 1.00 85.75 88 ALA A N 1
ATOM 685 C CA . ALA A 1 88 ? 22.637 -0.876 -21.775 1.00 85.75 88 ALA A CA 1
ATOM 686 C C . ALA A 1 88 ? 23.058 -1.847 -22.889 1.00 85.75 88 ALA A C 1
ATOM 688 O O . ALA A 1 88 ? 23.824 -1.464 -23.768 1.00 85.75 88 ALA A O 1
ATOM 689 N N . ASN A 1 89 ? 22.505 -3.061 -22.910 1.00 87.75 89 ASN A N 1
ATOM 690 C CA . ASN A 1 89 ? 22.799 -4.060 -23.939 1.00 87.75 89 ASN A CA 1
ATOM 691 C C . ASN A 1 89 ? 22.388 -3.581 -25.336 1.00 87.75 89 ASN A C 1
ATOM 693 O O . ASN A 1 89 ? 23.181 -3.671 -26.270 1.00 87.75 89 ASN A O 1
ATOM 697 N N . ILE A 1 90 ? 21.183 -3.016 -25.474 1.00 86.50 90 ILE A N 1
ATOM 698 C CA . ILE A 1 90 ? 20.712 -2.432 -26.738 1.00 86.50 90 ILE A CA 1
ATOM 699 C C . ILE A 1 90 ? 21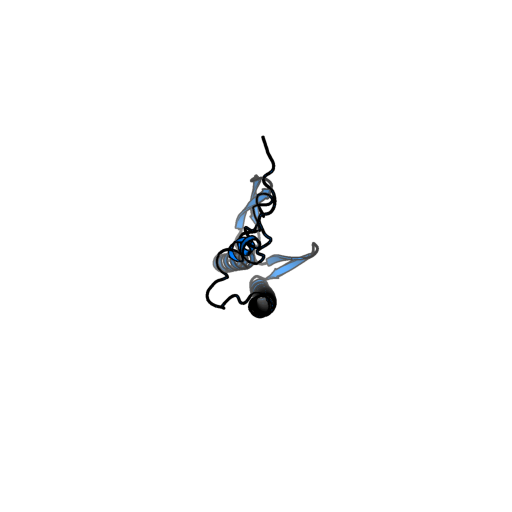.642 -1.298 -27.168 1.00 86.50 90 ILE A C 1
ATOM 701 O O . ILE A 1 90 ? 22.065 -1.248 -28.321 1.00 86.50 90 ILE A O 1
ATOM 705 N N . ARG A 1 91 ? 21.997 -0.408 -26.236 1.00 80.62 91 ARG A N 1
ATOM 706 C CA . ARG A 1 91 ? 22.904 0.704 -26.515 1.00 80.62 91 ARG A CA 1
ATOM 707 C C . ARG A 1 91 ? 24.253 0.215 -27.039 1.00 80.62 91 ARG A C 1
ATOM 709 O O . ARG A 1 91 ? 24.667 0.678 -28.092 1.00 80.62 91 ARG A O 1
ATOM 716 N N . MET A 1 92 ? 24.889 -0.747 -26.369 1.00 82.44 92 MET A N 1
ATOM 717 C CA . MET A 1 92 ? 26.189 -1.281 -26.795 1.00 82.44 92 MET A CA 1
ATOM 718 C C . MET A 1 92 ? 26.151 -1.823 -28.230 1.00 82.44 92 MET A C 1
ATOM 720 O O . MET A 1 92 ? 27.035 -1.521 -29.025 1.00 82.44 92 MET A O 1
ATOM 724 N N . VAL A 1 93 ? 25.112 -2.579 -28.595 1.00 86.88 93 VAL A N 1
ATOM 725 C CA . VAL A 1 93 ? 24.979 -3.136 -29.954 1.00 86.88 93 VAL A CA 1
ATOM 726 C C . VAL A 1 93 ? 24.783 -2.034 -31.002 1.00 86.88 93 VAL A C 1
ATOM 728 O O . VAL A 1 93 ? 25.382 -2.089 -32.077 1.00 86.88 93 VAL A O 1
ATOM 731 N N . LEU A 1 94 ? 23.976 -1.015 -30.693 1.00 79.62 94 LEU A N 1
ATOM 732 C CA . LEU A 1 94 ? 23.736 0.117 -31.592 1.00 79.62 94 LEU A CA 1
ATOM 733 C C . LEU A 1 94 ? 24.990 0.977 -31.794 1.00 79.62 94 LEU A C 1
ATOM 735 O O . LEU A 1 94 ? 25.247 1.413 -32.914 1.00 79.62 94 LEU A O 1
ATOM 739 N N . GLU A 1 95 ? 25.784 1.193 -30.744 1.00 75.69 95 GLU A N 1
ATOM 740 C CA . GLU A 1 95 ? 27.053 1.927 -30.829 1.00 75.69 95 GLU A CA 1
ATOM 741 C C . GLU A 1 95 ? 28.052 1.196 -31.740 1.00 75.69 95 GLU A C 1
ATOM 743 O O . GLU A 1 95 ? 28.659 1.819 -32.611 1.00 75.69 95 GLU A O 1
ATOM 748 N N . VAL A 1 96 ? 28.160 -0.131 -31.610 1.00 79.94 96 VAL A N 1
ATOM 749 C CA . VAL A 1 96 ? 29.076 -0.953 -32.419 1.00 79.94 96 VAL A CA 1
ATOM 750 C C . VAL A 1 96 ? 28.666 -0.998 -33.892 1.00 79.94 96 VAL A C 1
ATOM 752 O O . VAL A 1 96 ? 29.517 -0.853 -34.765 1.00 79.94 96 VAL A O 1
ATOM 755 N N . MET A 1 97 ? 27.380 -1.203 -34.192 1.00 74.50 97 MET A N 1
ATOM 756 C CA . MET A 1 97 ? 26.931 -1.418 -35.573 1.00 74.50 97 MET A CA 1
ATOM 757 C C . MET A 1 97 ? 26.706 -0.117 -36.348 1.00 74.50 97 MET A C 1
ATOM 759 O O . MET A 1 97 ? 26.916 -0.078 -37.557 1.00 74.50 97 MET A O 1
ATOM 763 N N . MET A 1 98 ? 26.262 0.942 -35.671 1.00 72.50 98 MET A N 1
ATOM 764 C CA . MET A 1 98 ? 25.841 2.185 -36.325 1.00 72.50 98 MET A CA 1
ATOM 765 C C . MET A 1 98 ? 26.812 3.347 -36.090 1.00 72.50 98 MET A C 1
ATOM 767 O O . MET A 1 98 ? 26.551 4.453 -36.557 1.00 72.50 98 MET A O 1
ATOM 771 N N . GLY A 1 99 ? 27.910 3.125 -35.354 1.00 67.44 99 GLY A N 1
ATOM 772 C CA . GLY A 1 99 ? 28.910 4.154 -35.057 1.00 67.44 99 GLY A CA 1
ATOM 773 C C . GLY A 1 99 ? 28.339 5.353 -34.296 1.00 67.44 99 GLY A C 1
ATOM 774 O O . GLY A 1 99 ? 28.880 6.454 -34.388 1.00 67.44 99 GLY A O 1
ATOM 775 N N . VAL A 1 100 ? 27.219 5.169 -33.588 1.00 67.38 100 VAL A N 1
ATOM 776 C CA . VAL A 1 100 ? 26.548 6.246 -32.855 1.00 67.38 100 VAL A CA 1
ATOM 777 C C . VAL A 1 100 ? 27.361 6.550 -31.596 1.00 67.38 100 VAL A C 1
ATOM 779 O O . VAL A 1 100 ? 27.518 5.667 -30.758 1.00 67.38 100 VAL A O 1
ATOM 782 N N . PRO A 1 101 ? 27.887 7.774 -31.417 1.00 56.19 101 PRO A N 1
ATOM 783 C CA . PRO A 1 101 ? 28.610 8.123 -30.207 1.00 56.19 101 PRO A CA 1
ATOM 784 C C . PRO A 1 101 ? 27.659 8.251 -29.012 1.00 56.19 101 PRO A C 1
ATOM 786 O O . PRO A 1 101 ? 26.578 8.839 -29.095 1.00 56.19 101 PRO A O 1
ATOM 789 N N . CYS A 1 102 ? 28.132 7.765 -27.864 1.00 53.59 102 CYS A N 1
ATOM 790 C CA . CYS A 1 102 ? 27.464 7.747 -26.559 1.00 53.59 102 CYS A CA 1
ATOM 791 C C . CYS A 1 102 ? 26.834 9.103 -26.136 1.00 53.59 102 CYS A C 1
ATOM 793 O O . CYS A 1 102 ? 25.904 9.127 -25.335 1.00 53.59 102 CYS A O 1
ATOM 795 N N . SER A 1 103 ? 27.248 10.242 -26.697 1.00 52.34 103 SER A N 1
ATOM 796 C CA . SER A 1 103 ? 26.735 11.575 -26.338 1.00 52.34 103 SER A CA 1
ATOM 797 C C . SER A 1 103 ? 25.434 12.006 -27.036 1.00 52.34 103 SER A C 1
ATOM 799 O O . SER A 1 103 ? 24.932 13.091 -26.738 1.00 52.34 103 SER A O 1
ATOM 801 N N . LYS A 1 104 ? 24.888 11.221 -27.978 1.00 53.88 104 LYS A N 1
ATOM 802 C CA . LYS A 1 104 ? 23.797 11.678 -28.861 1.00 53.88 104 LYS A CA 1
ATOM 803 C C . LYS A 1 104 ? 22.692 10.647 -29.089 1.00 53.88 104 LYS A C 1
ATOM 805 O O . LYS A 1 104 ? 22.323 10.441 -30.230 1.00 53.88 104 LYS A O 1
ATOM 810 N N . GLN A 1 105 ? 22.137 10.013 -28.058 1.00 49.44 105 GLN A N 1
ATOM 811 C CA . GLN A 1 105 ? 20.810 9.386 -28.183 1.00 49.44 105 GLN A CA 1
ATOM 812 C C . GLN A 1 105 ? 20.306 8.943 -26.805 1.00 49.44 105 GLN A C 1
ATOM 814 O O . GLN A 1 105 ? 20.831 7.959 -26.305 1.00 49.44 105 GLN A O 1
ATOM 819 N N . THR A 1 106 ? 19.296 9.606 -26.212 1.00 49.78 106 THR A N 1
ATOM 820 C CA . THR A 1 106 ? 18.320 8.942 -25.303 1.00 49.78 106 THR A CA 1
ATOM 821 C C . THR A 1 106 ? 17.163 9.798 -24.765 1.00 49.78 106 THR A C 1
ATOM 823 O O . THR A 1 106 ? 16.337 9.221 -24.069 1.00 49.78 106 THR A O 1
ATOM 826 N N . ASP A 1 107 ? 17.008 11.086 -25.088 1.00 50.47 107 ASP A N 1
ATOM 827 C CA . ASP A 1 107 ? 15.927 11.862 -24.440 1.00 50.47 107 ASP A CA 1
ATOM 828 C C . ASP A 1 107 ? 14.564 11.785 -25.142 1.00 50.47 107 ASP A C 1
ATOM 830 O O . ASP A 1 107 ? 13.547 11.915 -24.478 1.00 50.47 107 ASP A O 1
ATOM 834 N N . SER A 1 108 ? 14.484 11.503 -26.448 1.00 51.31 108 SER A N 1
ATOM 835 C CA . SER A 1 108 ? 13.186 11.457 -27.152 1.00 51.31 108 SER A CA 1
ATOM 836 C C . SER A 1 108 ? 12.578 10.053 -27.270 1.00 51.31 108 SER A C 1
ATOM 838 O O . SER A 1 108 ? 11.376 9.885 -27.093 1.00 51.31 108 SER A O 1
ATOM 840 N N . TYR A 1 109 ? 13.390 9.023 -27.536 1.00 52.72 109 TYR A N 1
ATOM 841 C CA . TYR A 1 109 ? 12.881 7.673 -27.838 1.00 52.72 109 TYR A CA 1
ATOM 842 C C . TYR A 1 109 ? 12.439 6.884 -26.591 1.00 52.72 109 TYR A C 1
ATOM 844 O O . TYR A 1 109 ? 11.435 6.181 -26.629 1.00 52.72 109 TYR A O 1
ATOM 852 N N . TRP A 1 110 ? 13.151 7.019 -25.464 1.00 50.78 110 TRP A N 1
ATOM 853 C CA . TRP A 1 110 ? 12.776 6.363 -24.200 1.00 50.78 110 TRP A CA 1
ATOM 854 C C . TRP A 1 110 ? 11.796 7.191 -23.357 1.00 50.78 110 TRP A C 1
ATOM 856 O O . TRP A 1 110 ? 11.009 6.601 -22.620 1.00 50.78 110 TRP A O 1
ATOM 866 N N . ALA A 1 111 ? 11.772 8.522 -23.510 1.00 55.03 111 ALA A N 1
ATOM 867 C CA . ALA A 1 111 ? 10.766 9.366 -22.859 1.00 55.03 111 ALA A CA 1
ATOM 868 C C . ALA A 1 111 ? 9.336 9.013 -23.305 1.00 55.03 111 ALA A C 1
ATOM 870 O O . ALA A 1 111 ? 8.430 8.992 -22.476 1.00 55.03 111 ALA A O 1
ATOM 871 N N . GLY A 1 112 ? 9.150 8.627 -24.574 1.00 48.31 112 GLY A N 1
ATOM 872 C CA . GLY A 1 112 ? 7.857 8.151 -25.082 1.00 48.31 112 GLY A CA 1
ATOM 873 C C . GLY A 1 112 ? 7.405 6.802 -24.504 1.00 48.31 112 GLY A C 1
ATOM 874 O O . GLY A 1 112 ? 6.210 6.564 -24.369 1.00 48.31 112 GLY A O 1
ATOM 875 N N . ILE A 1 113 ? 8.336 5.930 -24.098 1.00 49.31 113 ILE A N 1
ATOM 876 C CA . ILE A 1 113 ? 8.010 4.628 -23.486 1.00 49.31 113 ILE A CA 1
ATOM 877 C C . ILE A 1 113 ? 7.564 4.806 -22.023 1.00 49.31 113 ILE A C 1
ATOM 879 O O . ILE A 1 113 ? 6.680 4.092 -21.562 1.00 49.31 113 ILE A O 1
ATOM 883 N N . GLN A 1 114 ? 8.120 5.781 -21.294 1.00 46.47 114 GLN A N 1
ATOM 884 C CA . GLN A 1 114 ? 7.726 6.066 -19.905 1.00 46.47 114 GLN A CA 1
ATOM 885 C C . GLN A 1 114 ? 6.384 6.808 -19.770 1.00 46.47 114 GLN A C 1
ATOM 887 O O . GLN A 1 114 ? 5.788 6.765 -18.698 1.00 46.47 114 GLN A O 1
ATOM 892 N N . GLN A 1 115 ? 5.880 7.431 -20.840 1.00 39.84 115 GLN A N 1
ATOM 893 C CA . GLN A 1 115 ? 4.552 8.070 -20.885 1.00 39.84 115 GLN A CA 1
ATOM 894 C C . GLN A 1 115 ? 3.448 7.172 -21.478 1.00 39.84 115 GLN A C 1
ATOM 896 O O . GLN A 1 115 ? 2.274 7.530 -21.455 1.00 39.84 115 GLN A O 1
ATOM 901 N N . GLY A 1 116 ? 3.791 5.982 -21.976 1.00 34.38 116 GLY A N 1
ATOM 902 C CA . GLY A 1 116 ? 2.885 5.090 -22.701 1.00 34.38 116 GLY A CA 1
ATOM 903 C C . GLY A 1 116 ? 1.933 4.250 -21.843 1.00 34.38 116 GLY A C 1
ATOM 904 O O . GLY A 1 116 ? 1.832 3.052 -22.090 1.00 34.38 116 GLY A O 1
ATOM 905 N N . ASN A 1 117 ? 1.230 4.842 -20.869 1.00 40.25 117 ASN A N 1
ATOM 906 C CA . ASN A 1 117 ? 0.022 4.221 -20.295 1.00 40.25 117 ASN A CA 1
ATOM 907 C C . ASN A 1 117 ? -1.283 4.936 -20.687 1.00 40.25 117 ASN A C 1
ATOM 909 O O . ASN A 1 117 ? -2.338 4.566 -20.187 1.00 40.25 117 ASN A O 1
ATOM 913 N N . GLU A 1 118 ? -1.257 5.931 -21.583 1.00 36.06 118 GLU A N 1
ATOM 914 C CA . GLU A 1 118 ? -2.501 6.632 -21.933 1.00 36.06 118 GLU A CA 1
ATOM 915 C C . GLU A 1 118 ? -2.477 7.353 -23.287 1.00 36.06 118 GLU A C 1
ATOM 917 O O . GLU A 1 118 ? -2.957 8.467 -23.395 1.00 36.06 118 GLU A O 1
ATOM 922 N N . GLU A 1 119 ? -1.941 6.748 -24.352 1.00 32.75 119 GLU A N 1
ATOM 923 C CA . GLU A 1 119 ? -2.329 7.155 -25.717 1.00 32.75 119 GLU A CA 1
ATOM 924 C C . GLU A 1 119 ? -1.974 6.071 -26.739 1.00 32.75 119 GLU A C 1
ATOM 926 O O . GLU A 1 119 ? -0.936 6.054 -27.402 1.00 32.75 119 GLU A O 1
ATOM 931 N N . SER A 1 120 ? -2.881 5.101 -26.833 1.00 41.03 120 SER A N 1
ATOM 932 C CA . SER A 1 120 ? -2.931 4.162 -27.942 1.00 41.03 120 SER A CA 1
ATOM 933 C C . SER A 1 120 ? -3.214 4.915 -29.245 1.00 41.03 120 SER A C 1
ATOM 935 O O . SER A 1 120 ? -4.174 5.675 -29.349 1.00 41.03 120 SER A O 1
ATOM 937 N N . SER A 1 121 ? -2.422 4.602 -30.270 1.00 33.56 121 SER A N 1
ATOM 938 C CA . SER A 1 121 ? -2.734 4.834 -31.684 1.00 33.56 121 SER A CA 1
ATOM 939 C C . SER A 1 121 ? -2.743 6.286 -32.176 1.00 33.56 121 SER A C 1
ATOM 941 O O . SER A 1 121 ? -3.789 6.822 -32.540 1.00 33.56 121 SER A O 1
ATOM 943 N N . ARG A 1 122 ? -1.555 6.869 -32.391 1.00 34.53 122 ARG A N 1
ATOM 944 C CA . ARG A 1 122 ? -1.214 7.510 -33.680 1.00 34.53 122 ARG A CA 1
ATOM 945 C C . ARG A 1 122 ? 0.261 7.936 -33.736 1.00 34.53 122 ARG A C 1
ATOM 947 O O . ARG A 1 122 ? 0.726 8.688 -32.897 1.00 34.53 122 ARG A O 1
ATOM 954 N N . LYS A 1 123 ? 0.925 7.539 -34.831 1.00 34.59 123 LYS A N 1
ATOM 955 C CA . LYS A 1 123 ? 2.242 7.999 -35.329 1.00 34.59 123 LYS A CA 1
ATOM 956 C C . LYS A 1 123 ? 3.491 7.359 -34.705 1.00 34.59 123 LYS A C 1
ATOM 958 O O . LYS A 1 123 ? 4.313 8.022 -34.090 1.00 34.59 123 LYS A O 1
ATOM 963 N N . LEU A 1 124 ? 3.717 6.090 -35.043 1.00 37.62 124 LEU A N 1
ATOM 964 C CA . LEU A 1 124 ? 5.074 5.560 -35.196 1.00 37.62 124 LEU A CA 1
ATOM 965 C C . LEU A 1 124 ? 5.461 5.632 -36.679 1.00 37.62 124 LEU A C 1
ATOM 967 O O . LEU A 1 124 ? 5.212 4.709 -37.446 1.00 37.62 124 LEU A O 1
ATOM 971 N N . GLN A 1 125 ? 6.059 6.746 -37.089 1.00 31.81 125 GLN A N 1
ATOM 972 C CA . GLN A 1 125 ? 7.039 6.728 -38.172 1.00 31.81 125 GLN A CA 1
ATOM 973 C C . GLN A 1 125 ? 8.349 7.225 -37.569 1.00 31.81 125 GLN A C 1
ATOM 975 O O . GLN A 1 125 ? 8.458 8.416 -37.274 1.00 31.81 125 GLN A O 1
ATOM 980 N N . PRO A 1 126 ? 9.339 6.354 -37.332 1.00 36.69 126 PRO A N 1
ATOM 981 C CA . PRO A 1 126 ? 10.663 6.837 -37.019 1.00 36.69 126 PRO A CA 1
ATOM 982 C C . PRO A 1 126 ? 11.281 7.347 -38.325 1.00 36.69 126 PRO A C 1
ATOM 984 O O . PRO A 1 126 ? 11.529 6.581 -39.255 1.00 36.69 126 PRO A O 1
ATOM 987 N N . ALA A 1 127 ? 11.518 8.656 -38.405 1.00 38.72 127 ALA A N 1
ATOM 988 C CA . ALA A 1 127 ? 12.377 9.240 -39.426 1.00 38.72 127 ALA A CA 1
ATOM 989 C C . ALA A 1 127 ? 13.829 8.806 -39.154 1.00 38.72 127 ALA A C 1
ATOM 991 O O . ALA A 1 127 ? 14.625 9.553 -38.594 1.00 38.72 127 ALA A O 1
ATOM 992 N N . PHE A 1 128 ? 14.158 7.560 -39.498 1.00 37.19 128 PHE A N 1
ATOM 993 C CA . PHE A 1 128 ? 15.534 7.106 -39.663 1.00 37.19 128 PHE A CA 1
ATOM 994 C C . PHE A 1 128 ? 16.009 7.574 -41.045 1.00 37.19 128 PHE A C 1
ATOM 996 O O . PHE A 1 128 ? 15.437 7.143 -42.050 1.00 37.19 128 PHE A O 1
ATOM 1003 N N . PRO A 1 129 ? 17.041 8.430 -41.150 1.00 38.78 129 PRO A N 1
ATOM 1004 C CA . PRO A 1 129 ? 17.596 8.823 -42.436 1.00 38.78 129 PRO A CA 1
ATOM 1005 C C . PRO A 1 129 ? 18.506 7.700 -42.955 1.00 38.78 129 PRO A C 1
ATOM 1007 O O . PRO A 1 129 ? 19.723 7.834 -42.993 1.00 38.78 129 PRO A O 1
ATOM 1010 N N . TRP A 1 130 ? 17.923 6.568 -43.361 1.00 34.94 130 TRP A N 1
ATOM 1011 C CA . TRP A 1 130 ? 18.657 5.511 -44.076 1.00 34.94 130 TRP A CA 1
ATOM 1012 C C . TRP A 1 130 ? 19.077 5.968 -45.490 1.00 34.94 130 TRP A C 1
ATOM 1014 O O . TRP A 1 130 ? 19.986 5.409 -46.098 1.00 34.94 130 TRP A O 1
ATOM 1024 N N . SER A 1 131 ? 18.461 7.042 -45.991 1.00 39.72 131 SER A N 1
ATOM 1025 C CA . SER A 1 131 ? 18.605 7.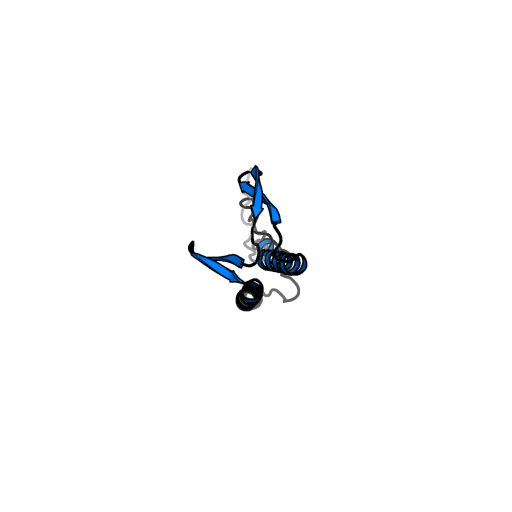540 -47.361 1.00 39.72 131 SER A CA 1
ATOM 1026 C C . SER A 1 131 ? 19.947 8.217 -47.666 1.00 39.72 131 SER A C 1
ATOM 1028 O O . SER A 1 131 ? 20.204 8.528 -48.822 1.00 39.72 131 SER A O 1
ATOM 1030 N N . ALA A 1 132 ? 20.795 8.474 -46.664 1.00 42.91 132 ALA A N 1
ATOM 1031 C CA . ALA A 1 132 ? 22.067 9.180 -46.856 1.00 42.91 132 ALA A CA 1
ATOM 1032 C C . ALA A 1 132 ? 23.303 8.258 -46.916 1.00 42.91 132 ALA A C 1
ATOM 1034 O O . ALA A 1 132 ? 24.383 8.729 -47.260 1.00 42.91 132 ALA A O 1
ATOM 1035 N N . ALA A 1 133 ? 23.168 6.962 -46.600 1.00 45.44 133 ALA A N 1
ATOM 1036 C CA . ALA A 1 133 ? 24.306 6.035 -46.513 1.00 45.44 133 ALA A CA 1
ATOM 1037 C C . ALA A 1 133 ? 24.485 5.122 -47.742 1.00 45.44 133 ALA A C 1
ATOM 1039 O O . ALA A 1 133 ? 25.548 4.531 -47.912 1.00 45.44 133 ALA A O 1
ATOM 1040 N N . TYR A 1 134 ? 23.493 5.042 -48.632 1.00 36.28 134 TYR A N 1
ATOM 1041 C CA . TYR A 1 134 ? 23.600 4.302 -49.888 1.00 36.28 134 TYR A CA 1
ATOM 1042 C C . TYR A 1 134 ? 23.416 5.264 -51.055 1.00 36.28 134 TYR A C 1
ATOM 1044 O O . TYR A 1 134 ? 22.299 5.552 -51.480 1.00 36.28 134 TYR A O 1
ATOM 1052 N N . GLY A 1 135 ? 24.533 5.774 -51.575 1.00 46.16 135 GLY A N 1
ATOM 1053 C CA . GLY A 1 135 ? 24.567 6.420 -52.881 1.00 46.16 135 GLY A CA 1
ATOM 1054 C C . GLY A 1 135 ? 24.240 5.399 -53.970 1.00 46.16 135 GLY A C 1
ATOM 1055 O O . GLY A 1 135 ? 25.139 4.784 -54.532 1.00 46.16 135 GLY A O 1
ATOM 1056 N N . VAL A 1 136 ? 22.952 5.200 -54.249 1.00 42.94 136 VAL A N 1
ATOM 1057 C CA . VAL A 1 136 ? 22.471 4.511 -55.451 1.00 42.94 136 VAL A CA 1
ATOM 1058 C C . VAL A 1 136 ? 22.122 5.592 -56.469 1.00 42.94 136 VAL A C 1
ATOM 1060 O O . VAL A 1 136 ? 21.296 6.465 -56.211 1.00 42.94 136 VAL A O 1
ATOM 1063 N N . GLY A 1 137 ? 22.853 5.569 -57.582 1.00 38.44 137 GLY A N 1
ATOM 1064 C CA . GLY A 1 137 ? 22.935 6.639 -58.566 1.00 38.44 137 GLY A CA 1
ATOM 1065 C C . GLY A 1 137 ? 21.617 7.024 -59.234 1.00 38.44 137 GLY A C 1
ATOM 1066 O O . GLY A 1 137 ? 20.743 6.201 -59.499 1.00 38.44 137 GLY A O 1
ATOM 1067 N N . SER A 1 138 ? 21.526 8.308 -59.575 1.00 42.16 138 SER A N 1
ATOM 1068 C CA . SER A 1 138 ? 20.523 8.848 -60.482 1.00 42.16 138 SER A CA 1
ATOM 1069 C C . SER A 1 138 ? 20.828 8.411 -61.919 1.00 42.16 138 SER A C 1
ATOM 1071 O O . SER A 1 138 ? 21.617 9.038 -62.625 1.00 42.16 138 SER A O 1
ATOM 1073 N N . MET A 1 139 ? 20.181 7.343 -62.366 1.00 45.28 139 MET A N 1
ATOM 1074 C CA . MET A 1 139 ? 20.009 7.024 -63.780 1.00 45.28 139 MET A CA 1
ATOM 1075 C C . MET A 1 139 ? 18.512 6.836 -64.008 1.00 45.28 139 MET A C 1
ATOM 1077 O O . MET A 1 139 ? 17.987 5.791 -63.651 1.00 45.28 139 MET A O 1
ATOM 1081 N N . PHE A 1 140 ? 17.849 7.883 -64.511 1.00 35.47 140 PHE A N 1
ATOM 1082 C CA . PHE A 1 140 ? 16.709 7.881 -65.446 1.00 35.47 140 PHE A CA 1
ATOM 1083 C C . PHE A 1 140 ? 15.936 9.206 -65.333 1.00 35.47 140 PHE A C 1
ATOM 1085 O O . PHE A 1 140 ? 15.130 9.394 -64.426 1.00 35.47 140 PHE A O 1
ATOM 1092 N N . THR A 1 141 ? 16.112 10.099 -66.307 1.00 38.72 141 THR A N 1
ATOM 1093 C CA .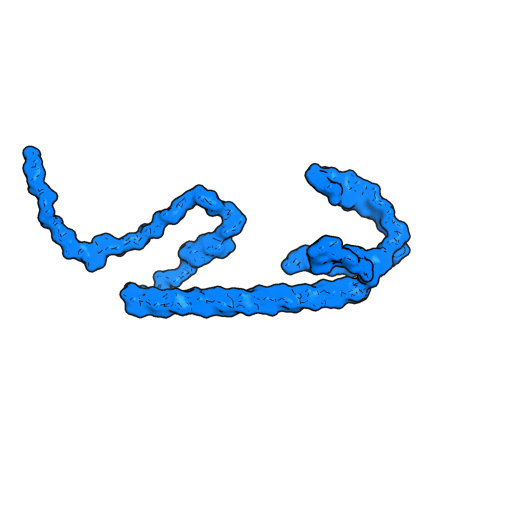 THR A 1 141 ? 15.028 10.979 -66.762 1.00 38.72 141 THR A CA 1
ATOM 1094 C C . THR A 1 141 ? 14.935 10.834 -68.277 1.00 38.72 141 THR A C 1
ATOM 1096 O O . THR A 1 141 ? 15.786 11.302 -69.028 1.00 38.72 141 THR A O 1
ATOM 1099 N N . SER A 1 142 ? 13.921 10.089 -68.719 1.00 38.28 142 SER A N 1
ATOM 1100 C CA . SER A 1 142 ? 13.534 9.972 -70.122 1.00 38.28 142 SER A CA 1
ATOM 1101 C C . SER A 1 142 ? 12.362 10.914 -70.380 1.00 38.28 142 SER A C 1
ATOM 1103 O O . SER A 1 142 ? 11.362 10.830 -69.676 1.00 38.28 142 SER A O 1
ATOM 1105 N N . GLY A 1 143 ? 12.551 11.777 -71.380 1.00 42.19 143 GLY A N 1
ATOM 1106 C CA . GLY A 1 143 ? 11.587 12.382 -72.306 1.00 42.19 143 GLY A CA 1
ATOM 1107 C C . GLY A 1 143 ? 10.155 12.702 -71.868 1.00 42.19 143 GLY A C 1
ATOM 1108 O O . GLY A 1 143 ? 9.363 11.807 -71.579 1.00 42.19 143 GLY A O 1
ATOM 1109 N N . ALA A 1 144 ? 9.799 13.973 -72.050 1.00 37.00 144 ALA A N 1
ATOM 1110 C CA . ALA A 1 144 ? 8.596 14.371 -72.776 1.00 37.00 144 ALA A CA 1
ATOM 1111 C C . ALA A 1 144 ? 8.987 15.472 -73.772 1.00 37.00 144 ALA A C 1
ATOM 1113 O O . ALA A 1 144 ? 9.825 16.318 -73.381 1.00 37.00 144 ALA A O 1
#